Protein 3RNJ (pdb70)

B-factor: mean 16.85, std 10.95, range [5.17, 96.01]

Foldseek 3Di:
DPPPPPKWKKFFQAFDDQPPHLQADTDHGGWMWIFDDDDADPQWTWTATPVPRRIHIDRPVRIGTDD

InterPro domains:
  IPR001452 SH3 domain [PF07653] (379-433)
  IPR001452 SH3 domain [PS50002] (374-437)
  IPR001452 SH3 domain [SM00326] (377-436)
  IPR013606 IMD/I-BAR domain [PF08397] (17-237)
  IPR013606 IMD/I-BAR domain [PS51338] (1-250)
  IPR027267 AH/BAR domain superfamily [G3DSA:1.20.1270.60] (1-250)
  IPR027267 AH/BAR domain superfamily [SSF103657] (2-246)
  IPR027681 I-BAR domain containing protein IRSp53/IRTKS/Pinkbar [PTHR14206] (4-528)
  IPR030128 BAR/IMD domain-containing adapter protein 2, I-BAR domain [cd07646] (5-236)
  IPR035594 BAR/IMD domain-containing adapter protein 2, SH3 domain [cd11915] (377-435)
  IPR036028 SH3-like domain superfamily [SSF50044] (375-437)

Structure (mmCIF, N/CA/C/O backbone):
data_3RNJ
#
_entry.id   3RNJ
#
_cell.length_a   29.960
_cell.length_b   36.640
_cell.length_c   58.110
_cell.angle_alpha   90.00
_cell.angle_beta   90.00
_cell.angle_gamma   90.00
#
_symmetry.space_group_name_H-M   'P 21 21 21'
#
loop_
_entity.id
_entity.type
_entity.pdbx_description
1 polymer 'Brain-specific angiogenesis inhibitor 1-associated protein 2'
2 non-polymer '{[-(BIS-CARBOXYMETHYL-AMINO)-ETHYL]-CARBOXYMETHYL-AMINO}-ACETIC ACID'
3 non-polymer 1,2-ETHANEDIOL
4 non-polymer 'ISOPROPYL ALCOHOL'
5 water water
#
loop_
_atom_site.group_PDB
_atom_site.id
_atom_site.type_symbol
_atom_site.label_atom_id
_atom_site.label_alt_id
_atom_site.lab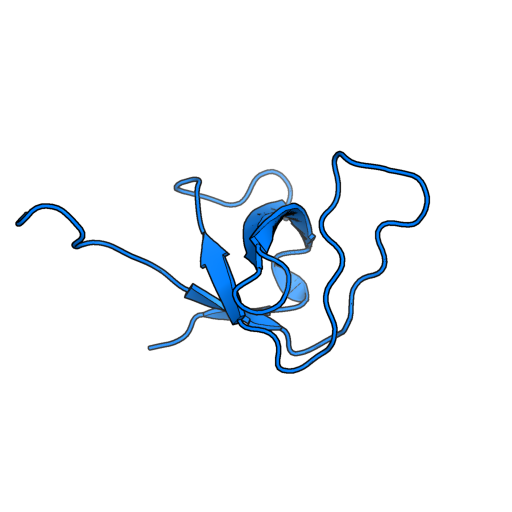el_comp_id
_atom_site.label_asym_id
_atom_site.label_entity_id
_atom_site.label_seq_id
_atom_site.pdbx_PDB_ins_code
_atom_site.Cartn_x
_atom_site.Cartn_y
_atom_site.Cartn_z
_atom_site.occupancy
_atom_site.B_iso_or_equiv
_atom_site.auth_seq_id
_atom_site.auth_comp_id
_atom_site.auth_asym_id
_atom_site.auth_atom_id
_atom_site.pdbx_PDB_model_num
ATOM 1 N N . GLY A 1 1 ? 21.064 -3.694 24.043 1.00 9.85 370 GLY A N 1
ATOM 2 C CA . GLY A 1 1 ? 21.613 -4.875 23.402 1.00 11.86 370 GLY A CA 1
ATOM 3 C C . GLY A 1 1 ? 22.956 -4.587 22.765 1.00 11.26 370 GLY A C 1
ATOM 4 O O . GLY A 1 1 ? 23.346 -3.426 22.637 1.00 11.46 370 GLY A O 1
ATOM 5 N N . PRO A 1 2 ? 23.672 -5.642 22.353 1.00 12.66 371 PRO A N 1
ATOM 6 C CA . PRO A 1 2 ? 24.986 -5.452 21.731 1.00 17.36 371 PRO A CA 1
ATOM 7 C C . PRO A 1 2 ? 24.892 -4.489 20.558 1.00 19.20 371 PRO A C 1
ATOM 8 O O . PRO A 1 2 ? 23.896 -4.509 19.838 1.00 17.70 371 PRO A O 1
ATOM 12 N N . LEU A 1 3 ? 25.905 -3.652 20.378 1.00 20.11 372 LEU A N 1
ATOM 13 C CA . LEU A 1 3 ? 25.870 -2.654 19.324 1.00 23.29 372 LEU A CA 1
ATOM 14 C C . LEU A 1 3 ? 25.610 -3.326 17.986 1.00 22.55 372 LEU A C 1
ATOM 15 O O . LEU A 1 3 ? 26.276 -4.298 17.633 1.00 22.61 372 LEU A O 1
ATOM 20 N N . GLY A 1 4 ? 24.634 -2.814 17.246 1.00 26.12 373 GLY A N 1
ATOM 21 C CA . GLY A 1 4 ? 24.306 -3.371 15.948 1.00 27.96 373 GLY A CA 1
ATOM 22 C C . GLY A 1 4 ? 23.114 -4.308 15.976 1.00 25.15 373 GLY A C 1
ATOM 23 O O . GLY A 1 4 ? 22.638 -4.738 14.927 1.00 27.88 373 GLY A O 1
ATOM 24 N N . SER A 1 5 ? 22.630 -4.634 17.171 1.00 20.99 374 SER A N 1
ATOM 25 C CA . SER A 1 5 ? 21.455 -5.489 17.301 1.00 15.54 374 SER A CA 1
ATOM 26 C C . SER A 1 5 ? 20.187 -4.655 17.148 1.00 16.50 374 SER A C 1
ATOM 27 O O . SER A 1 5 ? 20.234 -3.425 17.128 1.00 21.56 374 SER A O 1
ATOM 30 N N . GLY A 1 6 ? 19.054 -5.336 17.034 1.00 15.62 375 GLY A N 1
ATOM 31 C CA . GLY A 1 6 ? 17.761 -4.682 16.971 1.00 21.06 375 GLY A CA 1
ATOM 32 C C . GLY A 1 6 ? 17.346 -4.313 15.564 1.00 22.08 375 GLY A C 1
ATOM 33 O O . GLY A 1 6 ? 16.305 -3.689 15.364 1.00 20.80 375 GLY A O 1
ATOM 34 N N . ARG A 1 7 ? 18.150 -4.701 14.580 1.00 20.59 376 ARG A N 1
ATOM 35 C CA . ARG A 1 7 ? 17.816 -4.399 13.195 1.00 15.93 376 ARG A CA 1
ATOM 36 C C . ARG A 1 7 ? 16.504 -5.049 12.790 1.00 13.65 376 ARG A C 1
ATOM 37 O O . ARG A 1 7 ? 16.242 -6.209 13.105 1.00 16.33 376 ARG A O 1
ATOM 45 N N . MET A 1 8 ? 15.687 -4.277 12.086 1.00 13.33 377 MET A N 1
ATOM 46 C CA A MET A 1 8 ? 14.459 -4.790 11.494 0.49 14.78 377 MET A CA 1
ATOM 47 C CA B MET A 1 8 ? 14.457 -4.782 11.501 0.51 14.79 377 MET A CA 1
ATOM 48 C C . MET A 1 8 ? 14.465 -4.500 10.002 1.00 11.53 377 MET A C 1
ATOM 49 O O . MET A 1 8 ? 14.700 -3.373 9.582 1.00 15.24 377 MET A O 1
ATOM 58 N N . ARG A 1 9 ? 14.223 -5.530 9.202 1.00 9.11 378 ARG A N 1
ATOM 59 C CA . ARG A 1 9 ? 14.184 -5.372 7.757 1.00 9.48 378 ARG A CA 1
ATOM 60 C C . ARG A 1 9 ? 12.823 -5.783 7.216 1.00 10.75 378 ARG A C 1
ATOM 61 O O . ARG A 1 9 ? 12.117 -6.590 7.817 1.00 12.51 378 ARG A O 1
ATOM 69 N N . VAL A 1 10 ? 12.464 -5.221 6.071 1.00 9.86 379 VAL A N 1
ATOM 70 C CA . VAL A 1 10 ? 11.281 -5.646 5.358 1.00 10.89 379 VAL A CA 1
ATOM 71 C C . VAL A 1 10 ? 11.675 -6.002 3.934 1.00 7.71 379 VAL A C 1
ATOM 72 O O . VAL A 1 10 ? 12.698 -5.551 3.429 1.00 9.42 379 VAL A O 1
ATOM 76 N N . LYS A 1 11 ? 10.873 -6.842 3.301 1.00 10.25 380 LYS A N 1
ATOM 77 C CA . LYS A 1 11 ? 11.078 -7.185 1.909 1.00 7.11 380 LYS A CA 1
ATOM 78 C C . LYS A 1 11 ? 10.036 -6.470 1.065 1.00 7.81 380 LYS A C 1
ATOM 79 O O . LYS A 1 11 ? 8.850 -6.486 1.388 1.00 11.02 380 LYS A O 1
ATOM 85 N N . ALA A 1 12 ? 10.480 -5.838 -0.013 1.00 8.32 381 ALA A N 1
ATOM 86 C CA . ALA A 1 12 ? 9.564 -5.218 -0.954 1.00 9.44 381 ALA A CA 1
ATOM 87 C C . ALA A 1 12 ? 8.838 -6.316 -1.718 1.00 12.37 381 ALA A C 1
ATOM 88 O O . ALA A 1 12 ? 9.472 -7.188 -2.308 1.00 12.66 381 ALA A O 1
ATOM 90 N N . ILE A 1 13 ? 7.513 -6.293 -1.685 1.00 10.89 382 ILE A N 1
ATOM 91 C CA . ILE A 1 13 ? 6.725 -7.251 -2.452 1.00 14.47 382 ILE A CA 1
ATOM 92 C C . ILE A 1 13 ? 5.946 -6.542 -3.559 1.00 12.62 382 ILE A C 1
ATOM 93 O O . ILE A 1 13 ? 5.247 -7.174 -4.341 1.00 15.18 382 ILE A O 1
ATOM 98 N N . PHE A 1 14 ? 6.085 -5.222 -3.610 1.00 9.54 383 PHE A N 1
ATOM 99 C CA . PHE A 1 14 ? 5.722 -4.437 -4.783 1.00 9.03 383 PHE A CA 1
ATOM 100 C C . PHE A 1 14 ? 6.842 -3.439 -4.995 1.00 8.97 383 PHE A C 1
ATOM 101 O O . PHE A 1 14 ? 7.526 -3.079 -4.045 1.00 15.46 383 PHE A O 1
ATOM 109 N N . SER A 1 15 ? 7.036 -2.987 -6.228 1.00 12.05 384 SER A N 1
ATOM 110 C CA A SER A 1 15 ? 8.016 -1.935 -6.476 0.43 10.76 384 SER A CA 1
ATOM 111 C CA B SER A 1 15 ? 8.006 -1.937 -6.507 0.57 10.73 384 SER A CA 1
ATOM 112 C C . SER A 1 15 ? 7.394 -0.568 -6.230 1.00 13.21 384 SER A C 1
ATOM 113 O O . SER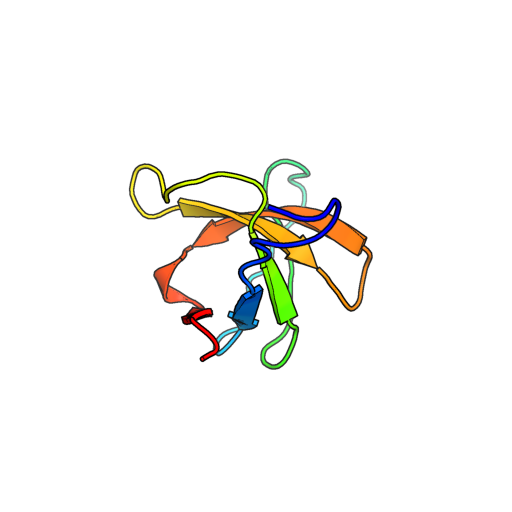 A 1 15 ? 6.185 -0.380 -6.359 1.00 10.06 384 SER A O 1
ATOM 118 N N . HIS A 1 16 ? 8.239 0.380 -5.855 1.00 9.61 385 HIS A N 1
ATOM 119 C CA . HIS A 1 16 ? 7.807 1.731 -5.552 1.00 8.85 385 HIS A CA 1
ATOM 120 C C . HIS A 1 16 ? 8.751 2.706 -6.237 1.00 11.20 385 HIS A C 1
ATOM 121 O O . HIS A 1 16 ? 9.966 2.592 -6.107 1.00 10.86 385 HIS A O 1
ATOM 128 N N . ALA A 1 17 ? 8.189 3.662 -6.968 1.00 12.98 386 ALA A N 1
ATOM 129 C CA . ALA A 1 17 ? 8.992 4.626 -7.710 1.00 14.24 386 ALA A CA 1
ATOM 130 C C . ALA A 1 17 ? 8.825 6.021 -7.120 1.00 15.24 386 ALA A C 1
ATOM 131 O O . ALA A 1 17 ? 7.717 6.555 -7.059 1.00 14.85 386 ALA A O 1
ATOM 133 N N . ALA A 1 18 ? 9.940 6.597 -6.683 1.00 11.29 387 ALA A N 1
ATOM 134 C CA . ALA A 1 18 ? 9.953 7.893 -6.019 1.00 13.36 387 ALA A CA 1
ATOM 135 C C . ALA A 1 18 ? 9.701 9.025 -7.002 1.00 14.85 387 ALA A C 1
ATOM 136 O O . ALA A 1 18 ? 9.155 10.063 -6.637 1.00 13.63 387 ALA A O 1
ATOM 138 N N . GLY A 1 19 ? 10.102 8.819 -8.250 1.00 15.59 388 GLY A N 1
ATOM 139 C CA . GLY A 1 19 ? 10.129 9.899 -9.216 1.00 18.51 388 GLY A CA 1
ATOM 140 C C . GLY A 1 19 ? 11.187 10.898 -8.799 1.00 17.46 388 GLY A C 1
ATOM 141 O O . GLY A 1 19 ? 12.181 10.543 -8.168 1.00 20.15 388 GLY A O 1
ATOM 142 N N . ASP A 1 20 ? 10.965 12.153 -9.157 1.00 16.88 389 ASP A N 1
ATOM 143 C CA A ASP A 1 20 ? 11.863 13.245 -8.817 0.58 17.41 389 ASP A CA 1
ATOM 144 C CA B ASP A 1 20 ? 11.893 13.211 -8.790 0.42 17.03 389 ASP A CA 1
ATOM 145 C C . ASP A 1 20 ? 11.552 13.775 -7.417 1.00 17.80 389 ASP A C 1
ATOM 146 O O . ASP A 1 20 ? 11.029 14.885 -7.273 1.00 21.33 389 ASP A O 1
ATOM 155 N N . ASN A 1 21 ? 11.872 12.980 -6.401 1.00 13.08 390 ASN A N 1
ATOM 156 C CA . ASN A 1 21 ? 11.518 13.275 -5.019 1.00 10.79 390 ASN A CA 1
ATOM 157 C C . ASN A 1 21 ? 12.428 12.496 -4.076 1.00 9.25 390 ASN A C 1
ATOM 158 O O . ASN A 1 21 ? 12.259 11.289 -3.890 1.00 9.62 390 ASN A O 1
ATOM 163 N N . SER A 1 22 ? 13.388 13.192 -3.478 1.00 9.33 391 SER A N 1
ATOM 164 C CA . SER A 1 22 ? 14.412 12.558 -2.653 1.00 8.33 391 SER A CA 1
ATOM 165 C C . SER A 1 22 ? 13.903 12.197 -1.262 1.00 10.09 391 SER A C 1
ATOM 166 O O . SER A 1 22 ? 14.616 11.573 -0.478 1.00 8.91 391 SER A O 1
ATOM 169 N N . THR A 1 23 ? 12.673 12.597 -0.959 1.00 9.27 392 THR A N 1
ATOM 170 C CA . THR A 1 23 ? 12.051 12.280 0.323 1.00 6.39 392 THR A CA 1
ATOM 171 C C . THR A 1 23 ? 11.532 10.850 0.316 1.00 6.33 392 THR A C 1
ATOM 172 O O . THR A 1 23 ? 11.398 10.225 1.364 1.00 8.39 392 THR A O 1
ATOM 176 N N . LEU A 1 24 ? 11.241 10.343 -0.877 1.00 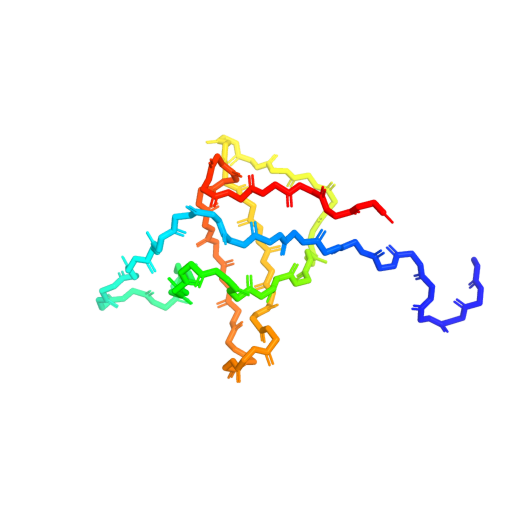7.13 393 LEU A N 1
ATOM 177 C CA . LEU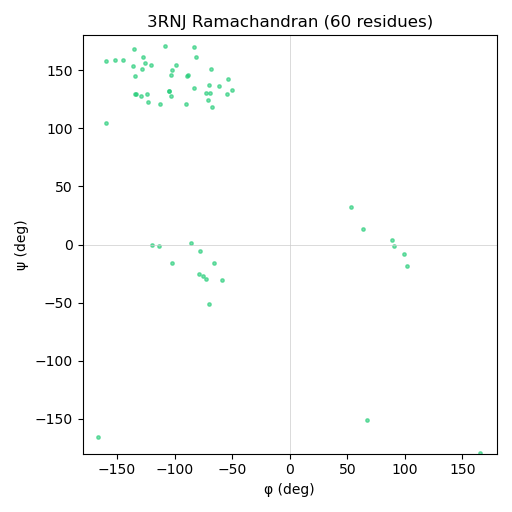 A 1 24 ? 10.703 8.999 -1.031 1.00 7.95 393 LEU A CA 1
ATOM 178 C C . LEU A 1 24 ? 11.793 8.042 -1.499 1.00 7.84 393 LEU A C 1
ATOM 179 O O . LEU A 1 24 ? 12.730 8.441 -2.190 1.00 9.59 393 LEU A O 1
ATOM 184 N N . LEU A 1 25 ? 11.658 6.777 -1.117 1.00 7.67 394 LEU A N 1
ATOM 185 C CA . LEU A 1 25 ? 12.626 5.750 -1.464 1.00 8.04 394 LEU A CA 1
ATOM 186 C C . LEU A 1 25 ? 12.098 4.874 -2.597 1.00 7.44 394 LEU A C 1
ATOM 187 O O . LEU A 1 25 ? 10.993 4.347 -2.513 1.00 9.35 394 LEU A O 1
ATOM 192 N N . SER A 1 26 ? 12.888 4.722 -3.654 1.00 10.15 395 SER A N 1
ATOM 193 C CA . SER A 1 26 ? 12.545 3.810 -4.740 1.00 9.76 395 SER A CA 1
ATOM 194 C C . SER A 1 26 ? 13.098 2.426 -4.449 1.00 11.32 395 SER A C 1
ATOM 195 O O . SER A 1 26 ? 14.170 2.284 -3.869 1.00 13.82 395 SER A O 1
ATOM 198 N N . PHE A 1 27 ? 12.355 1.405 -4.851 1.00 8.06 396 PHE A N 1
ATOM 199 C CA . PHE A 1 27 ? 12.864 0.045 -4.820 1.00 11.24 396 PHE A CA 1
ATOM 200 C C . PHE A 1 27 ? 12.080 -0.862 -5.754 1.00 12.27 396 PHE A C 1
ATOM 201 O O . PHE A 1 27 ? 10.942 -0.577 -6.112 1.00 13.08 396 PHE A O 1
ATOM 209 N N . LYS A 1 28 ? 12.715 -1.955 -6.151 1.00 14.14 397 LYS A N 1
ATOM 210 C CA . LYS A 1 28 ? 12.064 -2.981 -6.940 1.00 17.13 397 LY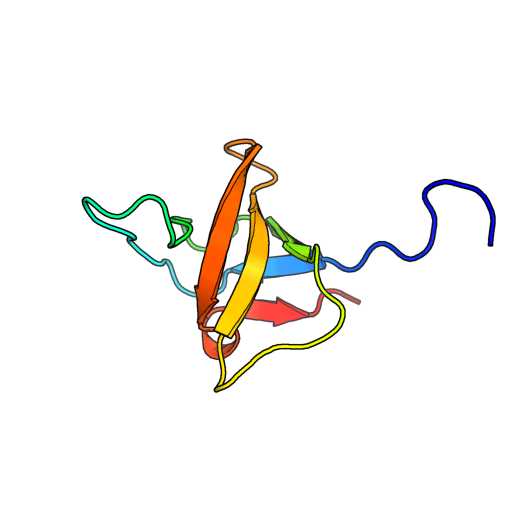S A CA 1
ATOM 211 C C . LY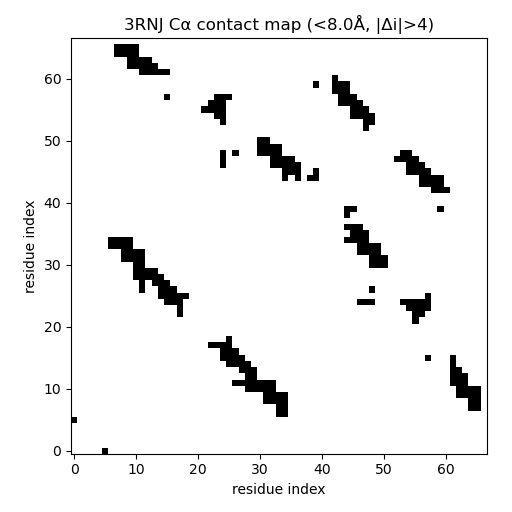S A 1 28 ? 11.631 -4.097 -6.011 1.00 10.42 397 LYS A C 1
ATOM 212 O O . LYS A 1 28 ? 12.216 -4.286 -4.947 1.00 12.46 397 LYS A O 1
ATOM 218 N N . GLU A 1 29 ? 10.601 -4.830 -6.411 1.00 12.13 398 GLU A N 1
ATOM 219 C CA . GLU A 1 29 ? 10.197 -6.021 -5.692 1.00 11.39 398 GLU A CA 1
ATOM 220 C C . GLU A 1 29 ? 11.401 -6.926 -5.460 1.00 10.87 398 GLU A C 1
ATOM 221 O O . GLU A 1 29 ? 12.180 -7.176 -6.379 1.00 12.55 398 GLU A O 1
ATOM 227 N N . GLY A 1 30 ? 11.547 -7.414 -4.234 1.00 9.42 399 GLY A N 1
ATOM 228 C CA . GLY A 1 30 ? 12.637 -8.305 -3.889 1.00 10.41 399 GLY A CA 1
ATOM 229 C C . GLY A 1 30 ? 13.749 -7.602 -3.135 1.00 9.84 399 GLY A C 1
ATOM 230 O O . GLY A 1 30 ? 14.568 -8.249 -2.486 1.00 13.73 399 GLY A O 1
ATOM 231 N N . ASP A 1 31 ? 13.785 -6.276 -3.216 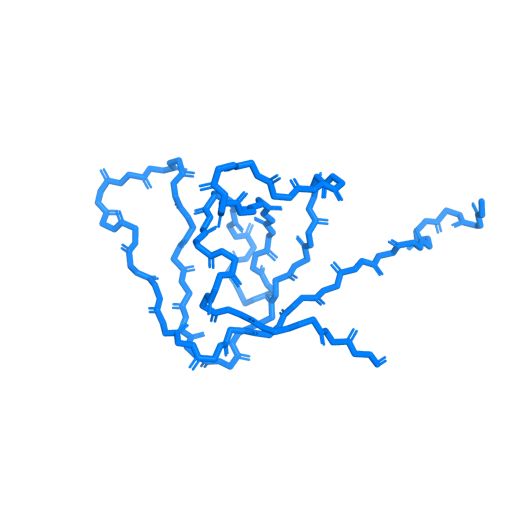1.00 9.63 400 ASP A N 1
ATOM 232 C CA A ASP A 1 31 ? 14.771 -5.487 -2.485 0.43 9.17 400 ASP A CA 1
ATOM 233 C CA B ASP A 1 31 ? 14.792 -5.519 -2.492 0.57 9.14 400 ASP A CA 1
ATOM 234 C C . ASP A 1 31 ? 14.476 -5.568 -1.001 1.00 10.57 400 ASP A C 1
ATOM 235 O O . ASP A 1 31 ? 13.315 -5.651 -0.604 1.00 9.92 400 ASP A O 1
ATOM 244 N N . LEU A 1 32 ? 15.514 -5.535 -0.177 1.00 10.16 401 LEU A N 1
ATOM 245 C CA . LEU A 1 32 ? 15.311 -5.520 1.261 1.00 7.17 401 LEU A CA 1
ATOM 246 C C . LEU A 1 32 ? 15.536 -4.104 1.768 1.00 8.74 401 LEU A C 1
ATOM 247 O O . LEU A 1 32 ? 16.364 -3.375 1.236 1.00 13.90 401 LEU A O 1
ATOM 252 N N . ILE A 1 33 ? 14.787 -3.714 2.790 1.00 8.81 402 ILE A N 1
ATOM 253 C CA . ILE A 1 33 ? 14.909 -2.380 3.353 1.00 9.80 402 ILE A CA 1
ATOM 254 C C . ILE A 1 33 ? 15.079 -2.467 4.859 1.00 12.69 402 ILE A C 1
ATOM 255 O O . ILE A 1 33 ? 14.304 -3.123 5.541 1.00 10.71 402 ILE A O 1
ATOM 260 N N . THR A 1 34 ? 16.112 -1.811 5.372 1.00 10.71 403 THR A N 1
ATOM 261 C CA . THR A 1 34 ? 16.335 -1.755 6.808 1.00 10.18 403 THR A CA 1
ATOM 262 C C . THR A 1 34 ? 15.608 -0.545 7.361 1.00 11.22 403 THR A C 1
ATOM 263 O O . THR A 1 34 ? 15.866 0.578 6.949 1.00 9.72 403 THR A O 1
ATOM 267 N N . LEU A 1 35 ? 14.691 -0.776 8.291 1.00 11.53 404 LEU A N 1
ATOM 268 C CA . LEU A 1 35 ? 13.925 0.310 8.880 1.00 12.64 404 LEU A CA 1
ATOM 269 C C . LEU A 1 35 ? 14.814 1.157 9.777 1.00 10.91 404 LEU A C 1
ATOM 270 O O . LEU A 1 35 ? 15.628 0.633 10.532 1.00 11.56 404 LEU A O 1
ATOM 275 N N . LEU A 1 36 ? 14.652 2.473 9.682 1.00 10.41 405 LEU A N 1
ATOM 276 C CA . LEU A 1 36 ? 15.497 3.411 10.405 1.00 15.17 405 LEU A CA 1
ATOM 277 C C . LEU A 1 36 ? 14.699 4.283 11.368 1.00 14.88 405 LEU A C 1
ATOM 278 O O . LEU A 1 36 ? 15.271 5.120 12.067 1.00 14.46 405 LEU A O 1
ATOM 283 N N . VAL A 1 37 ? 13.384 4.078 11.410 1.00 14.10 406 VAL A N 1
ATOM 284 C CA . VAL A 1 37 ? 12.554 4.662 12.457 1.00 16.28 406 VAL A CA 1
ATOM 285 C C . VAL A 1 37 ? 11.721 3.562 13.117 1.00 16.95 406 VAL A C 1
ATOM 286 O O . VAL A 1 37 ? 11.556 2.484 12.553 1.00 17.30 406 VAL A O 1
ATOM 290 N N . PRO A 1 38 ? 11.201 3.828 14.323 1.00 19.47 407 PRO A N 1
ATOM 291 C CA . PRO A 1 38 ? 10.528 2.767 15.085 1.00 25.54 407 PRO A CA 1
ATOM 292 C C . PRO A 1 38 ? 9.118 2.385 14.606 1.00 21.71 407 PRO A C 1
ATOM 293 O O . PRO A 1 38 ? 8.714 1.244 14.830 1.00 21.62 407 PRO A O 1
ATOM 297 N N . GLU A 1 39 ? 8.388 3.300 13.974 1.00 21.70 408 GLU A N 1
ATOM 298 C CA . GLU A 1 39 ? 7.055 2.983 13.455 1.00 22.22 408 GLU A CA 1
ATOM 299 C C . GLU A 1 39 ? 6.765 3.705 12.151 1.00 20.73 408 GLU A C 1
ATOM 300 O O . GLU A 1 39 ? 7.373 4.726 11.840 1.00 20.41 408 GLU A O 1
ATOM 306 N N . ALA A 1 40 ? 5.807 3.170 11.404 1.00 16.72 409 ALA A N 1
ATOM 307 C CA . ALA A 1 40 ? 5.249 3.869 10.260 1.00 14.15 409 ALA A CA 1
ATOM 308 C C . ALA A 1 40 ? 4.461 5.078 10.756 1.00 14.91 409 ALA A C 1
ATOM 309 O O . ALA A 1 40 ? 3.945 5.078 11.873 1.00 17.80 409 ALA A O 1
ATOM 311 N N . ARG A 1 41 ? 4.395 6.112 9.926 1.00 10.98 410 ARG A N 1
ATOM 312 C CA . ARG A 1 41 ? 3.559 7.277 10.188 1.00 10.28 410 ARG A CA 1
ATOM 313 C C . ARG A 1 41 ? 2.594 7.483 9.039 1.00 11.30 410 ARG A C 1
ATOM 314 O O . ARG A 1 41 ? 3.012 7.650 7.896 1.00 11.51 410 ARG A O 1
ATOM 322 N N . ASP A 1 42 ? 1.302 7.487 9.343 1.00 14.78 411 ASP A N 1
ATOM 323 C CA . ASP A 1 42 ? 0.283 7.616 8.311 1.00 15.01 411 ASP A CA 1
ATOM 324 C C . ASP A 1 42 ? 0.475 6.583 7.207 1.00 12.21 411 ASP A C 1
ATOM 325 O O . ASP A 1 42 ? 0.167 6.841 6.045 1.00 11.04 411 ASP A O 1
ATOM 330 N N . GLY A 1 43 ? 0.992 5.416 7.577 1.00 11.69 412 GLY A N 1
ATOM 331 C CA . GLY A 1 43 ? 1.123 4.310 6.649 1.00 11.00 412 GLY A CA 1
ATOM 332 C C . GLY A 1 43 ? 2.453 4.283 5.919 1.00 12.31 412 GLY A C 1
ATOM 333 O O . GLY A 1 43 ? 2.708 3.384 5.122 1.00 10.70 412 GLY A O 1
ATOM 334 N N . TRP A 1 44 ? 3.302 5.268 6.194 1.00 11.09 413 TRP A N 1
ATOM 335 C CA . TRP A 1 44 ? 4.605 5.375 5.547 1.00 10.78 413 TRP A CA 1
ATOM 336 C C . TRP A 1 44 ? 5.713 4.959 6.507 1.00 10.54 413 TRP A C 1
ATOM 337 O O . TRP A 1 44 ? 5.746 5.405 7.647 1.00 14.59 413 TRP A O 1
ATOM 348 N N . HIS A 1 45 ? 6.625 4.110 6.054 1.00 8.88 414 HIS A N 1
ATOM 349 C CA . HIS A 1 45 ? 7.799 3.797 6.854 1.00 7.18 414 HIS A CA 1
ATOM 350 C C . HIS A 1 45 ? 9.030 4.436 6.220 1.00 9.04 414 HIS A C 1
ATOM 351 O O . HIS A 1 45 ? 8.966 4.951 5.109 1.00 8.45 414 HIS A O 1
ATOM 358 N N . TYR A 1 46 ? 10.147 4.403 6.935 1.00 8.19 415 TYR A N 1
ATOM 359 C CA . TYR A 1 46 ? 11.369 5.055 6.501 1.00 6.46 415 TYR A CA 1
ATOM 360 C C . TYR A 1 46 ? 12.539 4.101 6.686 1.00 10.59 415 TYR A C 1
ATOM 361 O O . TYR A 1 46 ? 12.706 3.533 7.761 1.00 10.03 415 TYR A O 1
ATOM 370 N N . GLY A 1 47 ? 13.345 3.913 5.647 1.00 7.76 416 GLY A N 1
ATOM 371 C CA . GLY A 1 47 ? 14.504 3.050 5.771 1.00 7.71 416 GLY A CA 1
ATOM 372 C C . GLY A 1 47 ? 15.516 3.158 4.654 1.00 9.09 416 GLY A C 1
ATOM 373 O O . GLY A 1 47 ? 15.485 4.090 3.853 1.00 10.96 416 GLY A O 1
ATOM 374 N N . GLU A 1 48 ? 16.413 2.178 4.609 1.00 7.40 417 GLU A N 1
ATOM 375 C CA . GLU A 1 48 ? 17.525 2.176 3.674 1.00 7.20 417 GLU A CA 1
ATOM 376 C C . GLU A 1 48 ? 17.533 0.911 2.831 1.00 6.74 417 GLU A C 1
ATOM 377 O O . GLU A 1 48 ? 17.470 -0.197 3.355 1.00 10.78 417 GLU A O 1
ATOM 383 N N . SER A 1 49 ? 17.623 1.090 1.520 1.00 6.34 418 SER A N 1
ATOM 384 C CA . SER A 1 49 ? 17.705 -0.022 0.588 1.00 7.91 418 SER A CA 1
ATOM 385 C C . SER A 1 49 ? 19.034 -0.771 0.689 1.00 10.25 418 SER A C 1
ATOM 386 O O . SER A 1 49 ? 20.103 -0.165 0.686 1.00 9.45 418 SER A O 1
ATOM 389 N N . GLU A 1 50 ? 18.944 -2.093 0.798 1.00 8.76 419 GLU A N 1
ATOM 390 C CA A GLU A 1 50 ? 20.136 -2.924 0.821 0.52 8.10 419 GLU A CA 1
ATOM 391 C CA B GLU A 1 50 ? 20.087 -3.005 0.772 0.48 9.01 419 GLU A CA 1
ATOM 392 C C . GLU A 1 50 ? 20.859 -2.835 -0.525 1.00 7.56 419 GLU A C 1
ATOM 393 O O . GLU A 1 50 ? 22.089 -2.777 -0.558 1.00 12.61 419 GLU A O 1
ATOM 404 N N . LYS A 1 51 ? 20.096 -2.778 -1.612 1.00 6.61 420 LYS A N 1
ATOM 405 C CA . LYS A 1 51 ? 20.643 -2.714 -2.965 1.00 9.25 420 LYS A CA 1
ATOM 406 C C . LYS A 1 51 ? 21.325 -1.380 -3.293 1.00 8.26 420 LYS A C 1
ATOM 407 O O . LYS A 1 51 ? 22.470 -1.361 -3.741 1.00 9.16 420 LYS A O 1
ATOM 413 N N . THR A 1 52 ? 20.631 -0.270 -3.057 1.00 10.20 421 THR A N 1
ATOM 414 C CA . THR A 1 52 ? 21.093 1.045 -3.508 1.00 8.73 421 THR A CA 1
ATOM 415 C C . THR A 1 52 ? 21.708 1.896 -2.401 1.00 8.16 421 THR A C 1
ATOM 416 O O . THR A 1 52 ? 22.384 2.885 -2.684 1.00 9.23 421 THR A O 1
ATOM 420 N N . LYS A 1 53 ? 21.462 1.519 -1.150 1.00 9.00 422 LYS A N 1
ATOM 421 C CA . LYS A 1 53 ? 21.913 2.294 0.007 1.00 8.35 422 LYS A CA 1
ATOM 422 C C . LYS A 1 53 ? 21.275 3.687 0.078 1.00 9.77 422 LYS A C 1
ATOM 423 O O . LYS A 1 53 ? 21.722 4.540 0.837 1.00 10.02 422 LYS A O 1
ATOM 429 N N . MET A 1 54 ? 20.232 3.921 -0.709 1.00 7.80 423 MET A N 1
ATOM 430 C CA . MET A 1 54 ? 19.484 5.169 -0.595 1.00 5.17 423 MET A CA 1
ATOM 431 C C . MET A 1 54 ? 18.499 5.066 0.561 1.00 8.28 423 MET A C 1
ATOM 432 O O . MET A 1 54 ? 18.179 3.973 1.019 1.00 9.55 423 MET A O 1
ATOM 437 N N . ARG A 1 55 ? 18.026 6.216 1.030 1.00 9.27 424 ARG A N 1
ATOM 438 C CA . ARG A 1 55 ? 17.135 6.276 2.180 1.00 8.95 424 ARG A CA 1
ATOM 439 C C . ARG A 1 55 ? 15.892 7.084 1.845 1.00 7.86 424 ARG A C 1
ATOM 440 O O . ARG A 1 55 ? 15.944 7.989 1.013 1.00 7.69 424 ARG A O 1
ATOM 448 N N . GLY A 1 56 ? 14.778 6.760 2.491 1.00 8.31 425 GLY A N 1
ATOM 449 C CA . GLY A 1 56 ? 13.567 7.534 2.306 1.00 7.53 425 GLY A CA 1
ATOM 450 C C . GLY A 1 56 ? 12.303 6.871 2.805 1.00 9.16 425 GLY A C 1
ATOM 451 O O . GLY A 1 56 ? 12.328 5.759 3.340 1.00 9.44 425 GLY A O 1
ATOM 452 N N . TRP A 1 57 ? 11.192 7.575 2.626 1.00 6.93 426 TRP A N 1
ATOM 453 C CA . TRP A 1 57 ? 9.887 7.104 3.044 1.00 6.84 426 TRP A CA 1
ATOM 454 C C . TRP A 1 57 ? 9.230 6.284 1.944 1.00 5.85 426 TRP A C 1
ATOM 455 O O . TRP A 1 57 ? 9.421 6.535 0.756 1.00 7.72 426 TRP A O 1
ATOM 466 N N . PHE A 1 58 ? 8.465 5.283 2.350 1.00 8.41 427 PHE A N 1
ATOM 467 C CA . PHE A 1 58 ? 7.790 4.413 1.405 1.00 10.50 427 PHE A CA 1
ATOM 468 C C . PHE A 1 58 ? 6.520 3.871 2.034 1.00 7.29 427 PHE A C 1
ATOM 469 O O . PHE A 1 58 ? 6.379 3.868 3.254 1.00 7.87 427 PHE A O 1
ATOM 477 N N . PRO A 1 59 ? 5.581 3.421 1.200 1.00 10.79 428 PRO A N 1
ATOM 478 C CA . PRO A 1 59 ? 4.366 2.799 1.727 1.00 9.92 428 PRO A CA 1
ATOM 479 C C . PRO A 1 59 ? 4.693 1.466 2.393 1.00 10.87 428 PRO A C 1
ATOM 480 O O . PRO A 1 59 ? 5.204 0.555 1.746 1.00 10.96 428 PRO A O 1
ATOM 484 N N . PHE A 1 60 ? 4.411 1.373 3.687 1.00 9.22 429 PHE A N 1
ATOM 485 C CA . PHE A 1 60 ? 4.679 0.169 4.463 1.00 10.32 429 PHE A CA 1
ATOM 486 C C . PHE A 1 60 ? 3.931 -1.012 3.855 1.00 9.48 429 PHE A C 1
ATOM 487 O O . PHE A 1 60 ? 4.396 -2.149 3.926 1.00 7.97 429 PHE A O 1
ATOM 495 N N . SER A 1 61 ? 2.785 -0.730 3.240 1.00 8.42 430 SER A N 1
ATOM 496 C CA . SER A 1 61 ? 1.943 -1.751 2.615 1.00 7.93 430 SER A CA 1
ATOM 497 C C . SER A 1 61 ? 2.598 -2.435 1.416 1.00 11.86 430 SER A C 1
ATOM 498 O O . SER A 1 61 ? 2.138 -3.482 0.966 1.00 10.80 430 SER A O 1
ATOM 501 N N . TYR A 1 62 ? 3.655 -1.836 0.883 1.00 9.68 431 TYR A N 1
ATOM 502 C CA . TYR A 1 62 ? 4.334 -2.395 -0.280 1.00 8.16 431 TYR A CA 1
ATOM 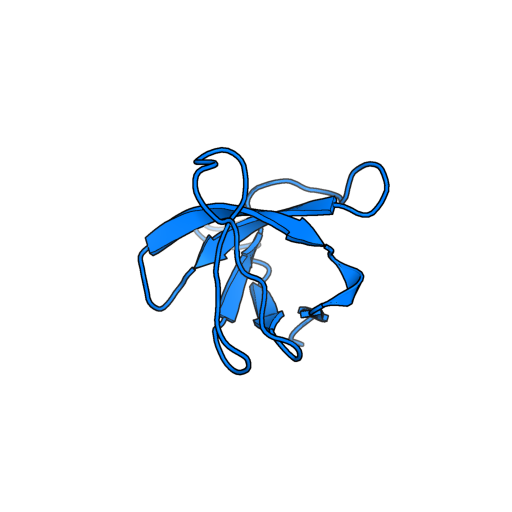503 C C . TYR A 1 62 ? 5.365 -3.428 0.142 1.00 10.64 431 TYR A C 1
ATOM 504 O O . TYR A 1 62 ? 6.068 -3.982 -0.700 1.00 11.18 431 TYR A O 1
ATOM 513 N N . THR A 1 63 ? 5.463 -3.674 1.444 1.00 8.55 432 THR A N 1
ATOM 514 C CA . THR A 1 63 ? 6.494 -4.544 1.977 1.00 8.04 432 THR A CA 1
ATOM 515 C C . THR A 1 63 ? 5.915 -5.497 3.007 1.00 11.18 432 THR A C 1
ATOM 516 O O . THR A 1 63 ? 4.776 -5.346 3.445 1.00 9.87 432 THR A O 1
ATOM 520 N N . ARG A 1 64 ? 6.706 -6.493 3.384 1.00 11.08 433 ARG A N 1
ATOM 521 C CA . ARG A 1 64 ? 6.347 -7.360 4.488 1.00 11.91 433 ARG A CA 1
ATOM 522 C C . ARG A 1 64 ? 7.550 -7.552 5.393 1.00 11.13 433 ARG A C 1
ATOM 523 O O . ARG A 1 64 ? 8.691 -7.614 4.947 1.00 11.75 433 ARG A O 1
ATOM 531 N N . VAL A 1 65 ? 7.268 -7.653 6.680 1.00 13.17 434 VAL A N 1
ATOM 532 C CA . VAL A 1 65 ? 8.297 -7.751 7.694 1.00 15.22 434 VAL A CA 1
ATOM 533 C C . VAL A 1 65 ? 8.956 -9.120 7.655 1.00 13.43 434 VAL A C 1
ATOM 534 O O . VAL A 1 65 ? 8.287 -10.151 7.607 1.00 16.75 434 VAL A O 1
ATOM 538 N N . LEU A 1 66 ? 10.282 -9.123 7.634 1.00 11.60 435 LEU A N 1
ATOM 539 C CA . LEU A 1 66 ? 11.035 -10.364 7.588 1.00 15.51 435 LEU A CA 1
ATOM 540 C C . LEU A 1 66 ? 11.182 -10.917 8.993 1.00 21.32 435 LEU A C 1
ATOM 541 O O . LEU A 1 66 ? 11.531 -10.194 9.923 1.00 21.04 435 LEU A O 1
ATOM 546 N N . ASP A 1 67 ? 10.941 -12.213 9.136 1.00 27.30 436 ASP A N 1
ATOM 547 C CA . ASP A 1 67 ? 11.122 -12.870 10.422 1.00 39.25 436 ASP A CA 1
ATOM 548 C C . ASP A 1 67 ? 12.170 -13.980 10.323 0.53 44.71 436 ASP A C 1
ATOM 549 O O . ASP A 1 67 ? 13.263 -13.841 10.899 0.78 44.39 436 ASP A O 1
#

Organism: Homo sapiens (NCBI:txid9606)

Secondary structure (DSSP, 8-state):
--TT----EEEESS-B---S-TTBPPB-TT-EEEE-SSS-BTTEEEEEETTT--EEEEEGGGEEE--

CATH classification: 2.30.30.40

Sequence (67 aa):
GPLGSGRMMRVKAIFSSHAAGDDNSTLLSFKEGDDLITLLVPEARDGWHYGESEEKTKMRGWFPFSYTRVLD

GO terms:
  GO:0005515 protein binding (F, IPI)
  GO:0042802 identical protein binding (F, IPI)
  GO:0070064 proline-rich region binding (F, IDA)
  GO:0005829 cytosol (C, IDA)
  GO:0009898 cytoplasmic side of plasma membrane (C, IDA)
  GO:0015629 actin cytoskeleton (C, IDA)
  GO:0046847 filopodium assembly (P, IMP)
  GO:0048812 neuron projection morphogenesis (P, IMP)
  GO:0005515 protein binding (F, TAS)
  GO:0008093 cytoskeletal anchor activity (F, TAS)
  GO:0005737 cytoplasm (C, TAS)
  GO:0005886 plasma membrane (C, TAS)
  GO:0007409 axonogenesis (P, TAS)
  GO:0008286 insulin receptor signaling pathway (P, TAS)
  GO:0005829 cytosol (C, TAS)
  GO:0098641 cadherin binding involved in cell-cell adhesion (F, HDA)
  GO:0005912 adherens junction (C, HDA)
  GO:0005886 plasma membrane (C, IDA)
  GO:0070062 extracellular exosome (C, HDA)
  GO:0032956 regulation of actin cytoskeleton organization (P, IMP)

Radius of gyration: 11.36 Å; Cα contacts (8 Å, |Δi|>4): 144; chains: 1; bounding box: 26×26×33 Å

Solvent-accessible surface area: 4837 Å² total; per-residue (Å²): 108,112,191,70,71,73,149,99,73,0,66,0,63,116,63,22,91,16,65,158,67,112,81,44,2,55,9,152,119,40,26,42,0,35,20,77,45,128,119,34,175,148,47,94,5,54,0,45,0,108,138,62,132,123,135,2,68,0,19,66,84,76,12,112,71,58,191

Nearest PDB structures (foldseek):
  3rnj-assembly1_A  TM=1.015E+00  e=8.158E-13  Homo sapiens
  2lnh-assembly1_B  TM=9.679E-01  e=8.945E-08  Homo sapiens
  1spk-assembly1_A  TM=8.844E-01  e=3.984E-07  Mus musculus
  1z9z-assembly2_B  TM=8.885E-01  e=1.043E-03  Saccharomyces cerevisiae
  2jt4-assembly1_A  TM=8.719E-01  e=8.292E-04  Saccharomyces cerevisiae